Protein AF-0000000084848992 (afdb_homodimer)

Radius of gyration: 16.05 Å; Cα contacts (8 Å, |Δi|>4): 399; chains: 2; bounding box: 35×57×32 Å

Foldseek 3Di:
DPPDDDPVNVVVVQAQHWKKWDFQQQKIKIARWNDADPLRWTKGAQMWMWHQDPVGIDIDTDGMDIDGSVGTDDMDGRDRYDVD/DPPDQDPVNVVVVQAQHWKKWDWQQQKIKIARWNDADPLRWTKGAQMWMWHQDPVGIDIDTDGMDIDGSVGTDDMGGRDGDDVD

Structure (mmCIF, N/CA/C/O backbone):
data_AF-0000000084848992-model_v1
#
loop_
_entity.id
_entity.type
_entity.pdbx_description
1 polymer 'LSM complex subunit LSM5'
#
loop_
_atom_site.group_PDB
_atom_site.id
_atom_site.type_symbol
_atom_site.label_atom_id
_atom_site.label_alt_id
_atom_site.label_comp_id
_atom_site.label_asym_id
_atom_site.label_entity_id
_atom_site.label_seq_id
_atom_site.pdbx_PDB_ins_code
_atom_site.Cartn_x
_atom_site.Cartn_y
_atom_site.Cartn_z
_atom_site.occupancy
_atom_site.B_iso_or_equiv
_atom_site.auth_seq_id
_atom_site.auth_comp_id
_atom_site.auth_asym_id
_atom_site.auth_atom_id
_atom_site.pdbx_PDB_model_num
ATOM 1 N N . MET A 1 1 ? 13.883 16.5 13.109 1 46.97 1 MET A N 1
ATOM 2 C CA . MET A 1 1 ? 12.641 16.078 12.469 1 46.97 1 MET A CA 1
ATOM 3 C C . MET A 1 1 ? 12.727 14.633 11.992 1 46.97 1 MET A C 1
ATOM 5 O O . MET A 1 1 ? 13.82 14.141 11.695 1 46.97 1 MET A O 1
ATOM 9 N N . ALA A 1 2 ? 11.906 13.859 12.43 1 58.72 2 ALA A N 1
ATOM 10 C CA . ALA A 1 2 ? 12.062 12.453 12.055 1 58.72 2 ALA A CA 1
ATOM 11 C C . ALA A 1 2 ? 12.336 12.312 10.562 1 58.72 2 ALA A C 1
ATOM 13 O O . ALA A 1 2 ? 11.734 13.016 9.742 1 58.72 2 ALA A O 1
ATOM 14 N N . SER A 1 3 ? 13.523 11.773 10.164 1 75.56 3 SER A N 1
ATOM 15 C CA . SER A 1 3 ? 13.914 11.594 8.773 1 75.56 3 SER A CA 1
ATOM 16 C C . SER A 1 3 ? 12.766 11.023 7.949 1 75.56 3 SER A C 1
ATOM 18 O O . SER A 1 3 ? 12.117 10.055 8.359 1 75.56 3 SER A O 1
ATOM 20 N N . GLN A 1 4 ? 12.242 11.82 7.086 1 88.38 4 GLN A N 1
ATOM 21 C CA . GLN A 1 4 ? 11.156 11.43 6.188 1 88.38 4 GLN A CA 1
ATOM 22 C C . GLN A 1 4 ? 11.602 10.312 5.242 1 88.38 4 GLN A C 1
ATOM 24 O O . GLN A 1 4 ? 12.719 10.336 4.734 1 88.38 4 GLN A O 1
ATOM 29 N N . ILE A 1 5 ? 10.867 9.234 5.23 1 90.94 5 ILE A N 1
ATOM 30 C CA . ILE A 1 5 ? 11.117 8.164 4.266 1 90.94 5 ILE A CA 1
ATOM 31 C C . ILE A 1 5 ? 10.234 8.367 3.035 1 90.94 5 ILE A C 1
ATOM 33 O O . ILE A 1 5 ? 9.008 8.445 3.145 1 90.94 5 ILE A O 1
ATOM 37 N N . LEU A 1 6 ? 10.914 8.523 1.861 1 93.88 6 LEU A N 1
ATOM 38 C CA . LEU A 1 6 ? 10.133 8.625 0.632 1 93.88 6 LEU A CA 1
ATOM 39 C C . LEU A 1 6 ? 9.594 7.262 0.211 1 93.88 6 LEU A C 1
ATOM 41 O O . LEU A 1 6 ? 10.289 6.246 0.353 1 93.88 6 LEU A O 1
ATOM 45 N N . PRO A 1 7 ? 8.406 7.215 -0.227 1 94.38 7 PRO A N 1
ATOM 46 C CA . PRO A 1 7 ? 7.805 5.941 -0.624 1 94.38 7 PRO A CA 1
ATOM 47 C C . PRO A 1 7 ? 8.711 5.125 -1.546 1 94.38 7 PRO A C 1
ATOM 49 O O . PRO A 1 7 ? 8.891 3.924 -1.332 1 94.38 7 PRO A O 1
ATOM 52 N N . LEU A 1 8 ? 9.289 5.766 -2.502 1 95.06 8 LEU A N 1
ATOM 53 C CA . LEU A 1 8 ? 10.141 5.059 -3.459 1 95.06 8 LEU A CA 1
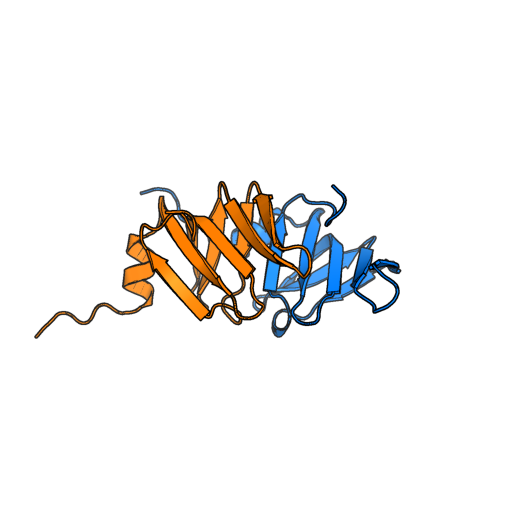ATOM 54 C C . LEU A 1 8 ? 11.391 4.52 -2.781 1 95.06 8 LEU A C 1
ATOM 56 O O . LEU A 1 8 ? 11.922 3.482 -3.189 1 95.06 8 LEU A O 1
ATOM 60 N N . GLU A 1 9 ? 11.852 5.176 -1.779 1 95.56 9 GLU A N 1
ATOM 61 C CA . GLU A 1 9 ? 12.992 4.691 -1.013 1 95.56 9 GLU A CA 1
ATOM 62 C C . GLU A 1 9 ? 12.664 3.379 -0.305 1 95.56 9 GLU A C 1
ATOM 64 O O . GLU A 1 9 ? 13.5 2.473 -0.247 1 95.56 9 GLU A O 1
ATOM 69 N N . LEU A 1 10 ? 11.477 3.35 0.286 1 95.44 10 LEU A N 1
ATOM 70 C CA . LEU A 1 10 ? 11.047 2.113 0.931 1 95.44 10 LEU A CA 1
ATOM 71 C C . LEU A 1 10 ? 11.039 0.957 -0.063 1 95.44 10 LEU A C 1
ATOM 73 O O . LEU A 1 10 ? 11.484 -0.147 0.257 1 95.44 10 LEU A O 1
ATOM 77 N N . ILE A 1 11 ? 10.531 1.155 -1.272 1 96.94 11 ILE A N 1
ATOM 78 C CA . ILE A 1 11 ? 10.477 0.116 -2.295 1 96.94 11 ILE A CA 1
ATOM 79 C C . ILE A 1 11 ? 11.891 -0.306 -2.686 1 96.94 11 ILE A C 1
ATOM 81 O O . ILE A 1 11 ? 12.172 -1.498 -2.832 1 96.94 11 ILE A O 1
ATOM 85 N N . ASP A 1 12 ? 12.742 0.691 -2.816 1 97.62 12 ASP A N 1
ATOM 86 C CA . ASP A 1 12 ? 14.133 0.419 -3.164 1 97.62 12 ASP A CA 1
ATOM 87 C C . ASP A 1 12 ? 14.773 -0.533 -2.16 1 97.62 12 ASP A C 1
ATOM 89 O O . ASP A 1 12 ? 15.5 -1.453 -2.543 1 97.62 12 ASP A O 1
ATOM 93 N N . ARG A 1 13 ? 14.492 -0.398 -0.956 1 96.56 13 ARG A N 1
ATOM 94 C CA . ARG A 1 13 ? 15.055 -1.228 0.103 1 96.56 13 ARG A CA 1
ATOM 95 C C . ARG A 1 13 ? 14.508 -2.65 0.035 1 96.56 13 ARG A C 1
ATOM 97 O O . ARG A 1 13 ? 15.07 -3.566 0.637 1 96.56 13 ARG A O 1
ATOM 104 N N . CYS A 1 14 ? 13.43 -2.791 -0.61 1 97.44 14 CYS A N 1
ATOM 105 C CA . CYS A 1 14 ? 12.797 -4.105 -0.688 1 97.44 14 CYS A CA 1
ATOM 106 C C . CYS A 1 14 ? 13.375 -4.922 -1.836 1 97.44 14 CYS A C 1
ATOM 108 O O . CYS A 1 14 ? 13.055 -6.102 -1.987 1 97.44 14 CYS A O 1
ATOM 110 N N . ILE A 1 15 ? 14.172 -4.32 -2.668 1 98.38 15 ILE A N 1
ATOM 111 C CA . ILE A 1 15 ? 14.719 -5.055 -3.801 1 98.38 15 ILE A CA 1
ATOM 112 C C . ILE A 1 15 ? 15.469 -6.293 -3.301 1 98.38 15 ILE A C 1
ATOM 114 O O . ILE A 1 15 ? 16.297 -6.199 -2.396 1 98.38 15 ILE A O 1
ATOM 118 N N . GLY A 1 16 ? 15.148 -7.371 -3.846 1 98.38 16 GLY A N 1
ATOM 119 C CA . GLY A 1 16 ? 15.766 -8.633 -3.465 1 98.38 16 GLY A CA 1
ATOM 120 C C . GLY A 1 16 ? 15.062 -9.32 -2.309 1 98.38 16 GLY A C 1
ATOM 121 O O . GLY A 1 16 ? 15.43 -10.43 -1.919 1 98.38 16 GLY A O 1
ATOM 122 N N . SER A 1 17 ? 14.039 -8.688 -1.756 1 98.44 17 SER A N 1
ATOM 123 C CA . SER A 1 17 ? 13.32 -9.227 -0.608 1 98.44 17 SER A CA 1
ATOM 124 C C . SER A 1 17 ? 11.859 -9.508 -0.953 1 98.44 17 SER A C 1
ATOM 126 O O . SER A 1 17 ? 11.383 -9.102 -2.014 1 98.44 17 SER A O 1
ATOM 128 N N . LYS A 1 18 ? 11.211 -10.203 -0.037 1 98.19 18 LYS A N 1
ATOM 129 C CA . LYS A 1 18 ? 9.797 -10.523 -0.192 1 98.19 18 LYS A CA 1
ATOM 130 C C . LYS A 1 18 ? 8.93 -9.289 0.009 1 98.19 18 LYS A C 1
ATOM 132 O O . LYS A 1 18 ? 9.203 -8.461 0.882 1 98.19 18 LYS A O 1
ATOM 137 N N . ILE A 1 19 ? 7.852 -9.273 -0.811 1 98.38 19 ILE A N 1
ATOM 138 C CA . ILE A 1 19 ? 6.875 -8.203 -0.705 1 98.38 19 ILE A CA 1
ATOM 139 C C . ILE A 1 19 ? 5.484 -8.727 -1.053 1 98.38 19 ILE A C 1
ATOM 141 O O . ILE A 1 19 ? 5.348 -9.617 -1.895 1 98.38 19 ILE A O 1
ATOM 145 N N . TRP A 1 20 ? 4.547 -8.219 -0.397 1 98.31 20 TRP A N 1
ATOM 146 C CA . TRP A 1 20 ? 3.139 -8.508 -0.658 1 98.31 20 TRP A CA 1
ATOM 147 C C . TRP A 1 20 ? 2.436 -7.289 -1.249 1 98.31 20 TRP A C 1
ATOM 149 O O . TRP A 1 20 ? 2.512 -6.188 -0.695 1 98.31 20 TRP A O 1
ATOM 159 N N . VAL A 1 21 ? 1.817 -7.496 -2.459 1 98.25 21 VAL A N 1
ATOM 160 C CA . VAL A 1 21 ? 1.172 -6.426 -3.211 1 98.25 21 VAL A CA 1
ATOM 161 C C . VAL A 1 21 ? -0.329 -6.688 -3.303 1 98.25 21 VAL A C 1
ATOM 163 O O . VAL A 1 21 ? -0.751 -7.766 -3.73 1 98.25 21 VAL A O 1
ATOM 166 N N . VAL A 1 22 ? -1.098 -5.672 -2.939 1 96.25 22 VAL A N 1
ATOM 167 C CA . VAL A 1 22 ? -2.553 -5.742 -3.043 1 96.25 22 VAL A CA 1
ATOM 168 C C . VAL A 1 22 ? -3.031 -4.852 -4.188 1 96.25 22 VAL A C 1
ATOM 170 O O . VAL A 1 22 ? -2.773 -3.646 -4.195 1 96.25 22 VAL A O 1
ATOM 173 N N . MET A 1 23 ? -3.812 -5.477 -5.102 1 96.12 23 MET A N 1
ATOM 174 C CA . MET A 1 23 ? -4.285 -4.77 -6.289 1 96.12 23 MET A CA 1
ATOM 175 C C . MET A 1 23 ? -5.711 -4.266 -6.09 1 96.12 23 MET A C 1
ATOM 177 O O . MET A 1 23 ? -6.367 -4.621 -5.113 1 96.12 23 MET A O 1
ATOM 181 N N . LYS A 1 24 ? -6.176 -3.527 -7.059 1 91.31 24 LYS A N 1
ATOM 182 C CA . LYS A 1 24 ? -7.52 -2.957 -7.023 1 91.31 24 LYS A CA 1
ATOM 183 C C . LYS A 1 24 ? -8.578 -4.02 -7.328 1 91.31 24 LYS A C 1
ATOM 185 O O . LYS A 1 24 ? -9.711 -3.92 -6.863 1 91.31 24 LYS A O 1
ATOM 190 N N . ASN A 1 25 ? -8.289 -4.961 -8.047 1 87.19 25 ASN A N 1
ATOM 191 C CA . ASN A 1 25 ? -9.281 -5.879 -8.602 1 87.19 25 ASN A CA 1
ATOM 192 C C . ASN A 1 25 ? -9.336 -7.184 -7.82 1 87.19 25 ASN A C 1
ATOM 194 O O . ASN A 1 25 ? -9.492 -8.258 -8.406 1 87.19 25 ASN A O 1
ATOM 198 N N . ASP A 1 26 ? -9.102 -7.164 -6.547 1 85.12 26 ASP A N 1
ATOM 199 C CA . ASP A 1 26 ? -9.234 -8.305 -5.641 1 85.12 26 ASP A CA 1
ATOM 200 C C . ASP A 1 26 ? -8.18 -9.367 -5.93 1 85.12 26 ASP A C 1
ATOM 202 O O . ASP A 1 26 ? -8.461 -10.562 -5.852 1 85.12 26 ASP A O 1
ATOM 206 N N . ARG A 1 27 ? -7.137 -8.961 -6.402 1 93.56 27 ARG A N 1
ATOM 207 C CA . ARG A 1 27 ? -5.965 -9.812 -6.582 1 93.56 27 ARG A CA 1
ATOM 208 C C . ARG A 1 27 ? -4.809 -9.336 -5.711 1 93.56 27 ARG A C 1
ATOM 210 O O . ARG A 1 27 ? -4.652 -8.133 -5.473 1 93.56 27 ARG A O 1
ATOM 217 N N . GLU A 1 28 ? -4.062 -10.297 -5.285 1 96.81 28 GLU A N 1
ATOM 218 C CA . GLU A 1 28 ? -2.861 -10.023 -4.5 1 96.81 28 GLU A CA 1
ATOM 219 C C . GLU A 1 28 ? -1.692 -10.891 -4.973 1 96.81 28 GLU A C 1
ATOM 221 O O . GLU A 1 28 ? -1.895 -11.984 -5.5 1 96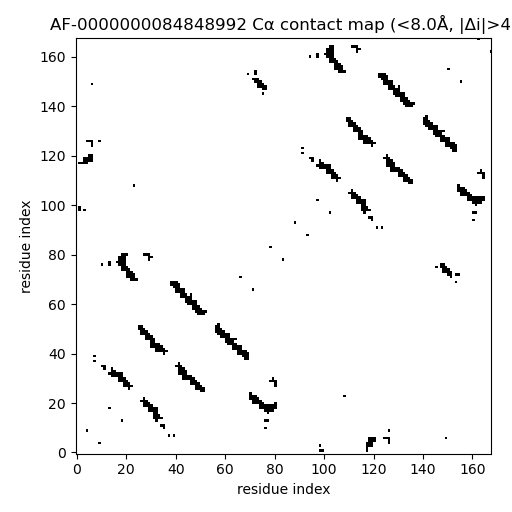.81 28 GLU A O 1
ATOM 226 N N . PHE A 1 29 ? -0.562 -10.359 -4.711 1 97.88 29 PHE A N 1
ATOM 227 C CA . PHE A 1 29 ? 0.646 -11.047 -5.152 1 97.88 29 PHE A CA 1
ATOM 228 C C . PHE A 1 29 ? 1.719 -11.008 -4.074 1 97.88 29 PHE A C 1
ATOM 230 O O . PHE A 1 29 ? 1.947 -9.961 -3.457 1 97.88 29 PHE A O 1
ATOM 237 N N . SER A 1 30 ? 2.328 -12.094 -3.828 1 98.38 30 SER A N 1
ATOM 238 C CA . SER A 1 30 ? 3.541 -12.148 -3.016 1 98.38 30 SER A CA 1
ATOM 239 C C . SER A 1 30 ? 4.711 -12.727 -3.805 1 98.38 30 SER A C 1
ATOM 241 O O . SER A 1 30 ? 4.523 -13.617 -4.637 1 98.38 30 SER A O 1
ATOM 243 N N . GLY A 1 31 ? 5.836 -12.195 -3.607 1 98.31 31 GLY A N 1
ATOM 244 C CA . GLY A 1 31 ? 7.047 -12.633 -4.281 1 98.31 31 GLY A CA 1
ATOM 245 C C . GLY A 1 31 ? 8.266 -11.812 -3.916 1 98.31 31 GLY A C 1
ATOM 246 O O . GLY A 1 31 ? 8.219 -10.992 -2.994 1 98.31 31 GLY A O 1
ATOM 247 N N . THR A 1 32 ? 9.344 -12.109 -4.586 1 98.81 32 THR A N 1
ATOM 248 C CA . THR A 1 32 ? 10.57 -11.344 -4.402 1 98.81 32 THR A CA 1
ATOM 249 C C . THR A 1 32 ? 10.633 -10.18 -5.383 1 98.81 32 THR A C 1
ATOM 251 O O . THR A 1 32 ? 10.477 -10.367 -6.59 1 98.81 32 THR A O 1
ATOM 254 N N . LEU A 1 33 ? 10.906 -9.023 -4.844 1 98.81 33 LEU A N 1
ATOM 255 C CA . LEU A 1 33 ? 11 -7.852 -5.703 1 98.81 33 LEU A CA 1
ATOM 256 C C . LEU A 1 33 ? 12.32 -7.832 -6.465 1 98.81 33 LEU A C 1
ATOM 258 O O . LEU A 1 33 ? 13.391 -7.863 -5.855 1 98.81 33 LEU A O 1
ATOM 262 N N . LEU A 1 34 ? 12.242 -7.68 -7.738 1 98.75 34 LEU A N 1
ATOM 263 C CA . LEU A 1 34 ? 13.438 -7.605 -8.562 1 98.75 34 LEU A CA 1
ATOM 264 C C . LEU A 1 34 ? 13.75 -6.16 -8.945 1 98.75 34 LEU A C 1
ATOM 266 O O . LEU A 1 34 ? 14.922 -5.797 -9.117 1 98.75 34 LEU A O 1
ATOM 270 N N . GLY A 1 35 ? 12.688 -5.434 -9.172 1 98.31 35 GLY A N 1
ATOM 271 C CA . GLY A 1 35 ? 12.852 -4.039 -9.57 1 98.31 35 GLY A CA 1
ATOM 272 C C . GLY A 1 35 ? 11.531 -3.311 -9.719 1 98.31 35 GLY A C 1
ATOM 273 O O . GLY A 1 35 ? 10.461 -3.908 -9.57 1 98.31 35 GLY A O 1
ATOM 274 N N . PHE A 1 36 ? 11.672 -2.037 -9.906 1 98.19 36 PHE A N 1
ATOM 275 C CA . PHE A 1 36 ? 10.516 -1.174 -10.094 1 98.19 36 PHE A CA 1
ATOM 276 C C . PHE A 1 36 ? 10.914 0.129 -10.773 1 98.19 36 PHE A C 1
ATOM 278 O O . PHE A 1 36 ? 12.102 0.403 -10.953 1 98.19 36 PHE A O 1
ATOM 285 N N . ASP A 1 37 ? 9.922 0.923 -11.195 1 96.62 37 ASP A N 1
ATOM 286 C CA . ASP A 1 37 ? 10.203 2.211 -11.82 1 96.62 37 ASP A CA 1
ATOM 287 C C . ASP A 1 37 ? 9.477 3.344 -11.102 1 96.62 37 ASP A C 1
ATOM 289 O O . ASP A 1 37 ? 8.898 3.139 -10.031 1 96.62 37 ASP A O 1
ATOM 293 N N . ASP A 1 38 ? 9.531 4.465 -11.586 1 93.38 38 ASP A N 1
ATOM 294 C CA . ASP A 1 38 ? 9.047 5.672 -10.93 1 93.38 38 ASP A CA 1
ATOM 295 C C . ASP A 1 38 ? 7.523 5.66 -10.812 1 93.38 38 ASP A C 1
ATOM 297 O O . ASP A 1 38 ? 6.945 6.422 -10.039 1 93.38 38 ASP A O 1
ATOM 301 N N . PHE A 1 39 ? 6.824 4.789 -11.5 1 92.69 39 PHE A N 1
ATOM 302 C CA . PHE A 1 39 ? 5.371 4.703 -11.5 1 92.69 39 PHE A CA 1
ATOM 303 C C . PHE A 1 39 ? 4.891 3.562 -10.609 1 92.69 39 PHE A C 1
ATOM 305 O O . PHE A 1 39 ? 3.705 3.225 -10.609 1 92.69 39 PHE A O 1
ATOM 312 N N . VAL A 1 40 ? 5.871 2.891 -9.93 1 95.69 40 VAL A N 1
ATOM 313 C CA . VAL A 1 40 ? 5.637 1.805 -8.984 1 95.69 40 VAL A CA 1
ATOM 314 C C . VAL A 1 40 ? 5.238 0.539 -9.742 1 95.69 40 VAL A C 1
ATOM 316 O O . VAL A 1 40 ? 4.535 -0.319 -9.203 1 95.69 40 VAL A O 1
ATOM 319 N N . ASN A 1 41 ? 5.508 0.522 -11.078 1 97.5 41 ASN A N 1
ATOM 320 C CA . ASN A 1 41 ? 5.496 -0.774 -11.742 1 97.5 41 ASN A CA 1
ATOM 321 C C . ASN A 1 41 ? 6.559 -1.708 -11.172 1 97.5 41 ASN A C 1
ATOM 323 O O . ASN A 1 41 ? 7.707 -1.305 -10.977 1 97.5 41 ASN A O 1
ATOM 327 N N . MET A 1 42 ? 6.145 -2.934 -11.016 1 98.56 42 MET A N 1
ATOM 328 C CA . MET A 1 42 ? 7.043 -3.822 -10.281 1 98.56 42 MET A CA 1
ATOM 329 C C . MET A 1 42 ? 7.234 -5.137 -11.031 1 98.56 42 MET A C 1
ATOM 331 O O . MET A 1 42 ? 6.285 -5.676 -11.602 1 98.56 42 MET A O 1
ATOM 335 N N . VAL A 1 43 ? 8.438 -5.598 -10.953 1 98.81 43 VAL A N 1
ATOM 336 C CA . VAL A 1 43 ? 8.75 -6.945 -11.406 1 98.81 43 VAL A CA 1
ATOM 337 C C . VAL A 1 43 ? 9.023 -7.852 -10.211 1 98.81 43 VAL A C 1
ATOM 339 O O . VAL A 1 43 ? 9.898 -7.562 -9.391 1 98.81 43 VAL A O 1
ATOM 342 N N . LEU A 1 44 ? 8.242 -8.922 -10.109 1 98.75 44 LEU A N 1
ATOM 343 C CA . LEU A 1 44 ? 8.398 -9.891 -9.039 1 98.75 44 LEU A CA 1
ATOM 344 C C . LEU A 1 44 ? 8.805 -11.25 -9.586 1 98.75 44 LEU A C 1
ATOM 346 O O . LEU A 1 44 ? 8.477 -11.586 -10.727 1 98.75 44 LEU A O 1
ATOM 350 N N . GLU A 1 45 ? 9.508 -12 -8.734 1 98.75 45 GLU A N 1
ATOM 351 C CA . GLU A 1 45 ? 9.797 -13.398 -9.047 1 98.75 45 GLU A CA 1
ATOM 352 C C . GLU A 1 45 ? 9.312 -14.328 -7.941 1 98.75 45 GLU A C 1
ATOM 354 O O . GLU A 1 45 ? 9.031 -13.875 -6.824 1 98.75 45 GLU A O 1
ATOM 359 N N . ASP A 1 46 ? 9.164 -15.711 -8.375 1 98.44 46 ASP A N 1
ATOM 360 C CA . ASP A 1 46 ? 8.641 -16.703 -7.449 1 98.44 46 ASP A CA 1
ATOM 361 C C . ASP A 1 46 ? 7.34 -16.219 -6.797 1 98.44 46 ASP A C 1
ATOM 363 O O . ASP A 1 46 ? 7.242 -16.156 -5.57 1 98.44 46 ASP A O 1
ATOM 367 N N . VAL A 1 47 ? 6.367 -16.047 -7.688 1 98.56 47 VAL A N 1
ATOM 368 C CA . VAL A 1 47 ? 5.176 -15.289 -7.309 1 98.56 47 VAL A CA 1
ATOM 369 C C . VAL A 1 47 ? 4.051 -16.25 -6.945 1 98.56 47 VAL A C 1
ATOM 371 O O . VAL A 1 47 ? 3.848 -17.266 -7.625 1 98.56 47 VAL A O 1
ATOM 374 N N . ILE A 1 48 ? 3.395 -15.945 -5.887 1 98.12 48 ILE A N 1
ATOM 375 C CA . ILE A 1 48 ? 2.092 -16.547 -5.613 1 98.12 48 ILE A CA 1
ATOM 376 C C . ILE A 1 48 ? 0.994 -15.508 -5.824 1 98.12 48 ILE A C 1
ATOM 378 O O . ILE A 1 48 ? 1.034 -14.422 -5.23 1 98.12 48 ILE A O 1
ATOM 382 N N . GLU A 1 49 ? 0.093 -15.812 -6.652 1 98 49 GLU A N 1
ATOM 383 C CA . GLU A 1 49 ? -1.091 -14.984 -6.867 1 98 49 GLU A CA 1
ATOM 384 C C . GLU A 1 49 ? -2.27 -15.477 -6.031 1 98 49 GLU A C 1
ATOM 386 O O . GLU A 1 49 ? -2.533 -16.672 -5.969 1 98 49 GLU A O 1
ATOM 391 N N . TYR A 1 50 ? -2.928 -14.516 -5.441 1 96.38 50 TYR A N 1
ATOM 392 C CA . TYR A 1 50 ? -4.156 -14.781 -4.703 1 96.38 50 TYR A CA 1
ATOM 393 C C . TYR A 1 50 ? -5.34 -14.062 -5.344 1 96.38 50 TYR A C 1
ATOM 395 O O . TYR A 1 50 ? -5.309 -12.844 -5.523 1 96.38 50 TYR A O 1
ATOM 403 N N . GLU A 1 51 ? -6.348 -14.883 -5.637 1 94.38 51 GLU A N 1
ATOM 404 C CA . GLU A 1 51 ? -7.562 -14.328 -6.223 1 94.38 51 GLU A CA 1
ATOM 405 C C . GLU A 1 51 ? -8.797 -14.727 -5.422 1 94.38 51 GLU A C 1
ATOM 407 O O . GLU A 1 51 ? -8.945 -15.891 -5.043 1 94.38 51 GLU A O 1
ATOM 412 N N . THR A 1 52 ? -9.578 -13.812 -5.121 1 87.69 52 THR A N 1
ATOM 413 C CA . THR A 1 52 ? -10.867 -14.117 -4.508 1 87.69 52 THR A CA 1
ATOM 414 C C . THR A 1 52 ? -11.914 -14.414 -5.578 1 87.69 52 THR A C 1
ATOM 416 O O . THR A 1 52 ? -12.188 -13.578 -6.438 1 87.69 52 THR A O 1
ATOM 419 N N . THR A 1 53 ? -12.469 -15.609 -5.465 1 87.44 53 THR A N 1
ATOM 420 C CA . THR A 1 53 ? -13.5 -16.047 -6.395 1 87.44 53 THR A CA 1
ATO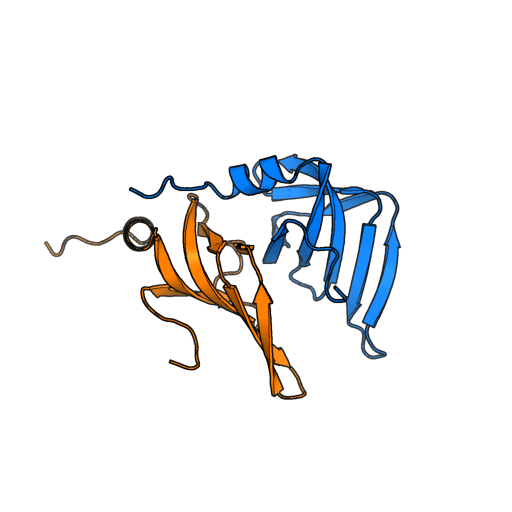M 421 C C . THR A 1 53 ? -14.781 -16.406 -5.645 1 87.44 53 THR A C 1
ATOM 423 O O . THR A 1 53 ? -14.781 -16.516 -4.418 1 87.44 53 THR A O 1
ATOM 426 N N . PRO A 1 54 ? -15.852 -16.578 -6.355 1 86.94 54 PRO A N 1
ATOM 427 C CA . PRO A 1 54 ? -17.078 -17.047 -5.703 1 86.94 54 PRO A CA 1
ATOM 428 C C . PRO A 1 54 ? -16.891 -18.359 -4.941 1 86.94 54 PRO A C 1
ATOM 430 O O . PRO A 1 54 ? -17.578 -18.594 -3.949 1 86.94 54 PRO A O 1
ATOM 433 N N . GLU A 1 55 ? -16 -19.188 -5.355 1 89.75 55 GLU A N 1
ATOM 434 C CA . GLU A 1 55 ? -15.758 -20.5 -4.75 1 89.75 55 GLU A CA 1
ATOM 435 C C . GLU A 1 55 ? -14.773 -20.391 -3.592 1 89.75 55 GLU A C 1
ATOM 437 O O . GLU A 1 55 ? -14.555 -21.359 -2.863 1 89.75 55 GLU A O 1
ATOM 442 N N . GLY A 1 56 ? -14.195 -19.234 -3.412 1 86.81 56 GLY A N 1
ATOM 443 C CA . GLY A 1 56 ? -13.203 -19.047 -2.359 1 86.81 56 GLY A CA 1
ATOM 444 C C . GLY A 1 56 ? -11.906 -18.438 -2.859 1 86.81 56 GLY A C 1
ATOM 445 O O . GLY A 1 56 ? -11.891 -17.766 -3.887 1 86.81 56 GLY A O 1
ATOM 446 N N . LYS A 1 57 ? -10.898 -18.578 -2.117 1 87.25 57 LYS A N 1
ATOM 447 C CA . LYS A 1 57 ? -9.578 -18.047 -2.463 1 87.25 57 LYS A CA 1
ATOM 448 C C . LYS A 1 57 ? -8.805 -19.031 -3.338 1 87.25 57 LYS A C 1
ATOM 450 O O . LYS A 1 57 ? -8.734 -20.219 -3.025 1 87.25 57 LYS A O 1
ATOM 455 N N . LYS A 1 58 ? -8.422 -18.562 -4.426 1 94.19 58 LYS A N 1
ATOM 456 C CA . LYS A 1 58 ? -7.605 -19.328 -5.352 1 94.19 58 LYS A CA 1
ATOM 457 C C . LYS A 1 58 ? -6.152 -18.875 -5.32 1 94.19 58 LYS A C 1
ATOM 459 O O . LYS A 1 58 ? -5.879 -17.672 -5.34 1 94.19 58 LYS A O 1
ATOM 464 N N . GLU A 1 59 ? -5.25 -19.828 -5.266 1 95.88 59 GLU A N 1
ATOM 465 C CA . GLU A 1 59 ? -3.818 -19.547 -5.305 1 95.88 59 GLU A CA 1
ATOM 466 C C . GLU A 1 59 ? -3.184 -20.094 -6.578 1 95.88 59 GLU A C 1
ATOM 468 O O . GLU A 1 59 ? -3.461 -21.234 -6.977 1 95.88 59 GLU A O 1
ATOM 473 N N . THR A 1 60 ? -2.416 -19.281 -7.223 1 96.88 60 THR A N 1
ATOM 474 C CA . THR A 1 60 ? -1.696 -19.672 -8.43 1 96.88 60 THR A CA 1
ATOM 475 C C . THR A 1 60 ? -0.215 -19.328 -8.312 1 96.88 60 THR A C 1
ATOM 477 O O . THR A 1 60 ? 0.137 -18.219 -7.887 1 96.88 60 THR A O 1
ATOM 480 N N . LYS A 1 61 ? 0.602 -20.25 -8.672 1 97.81 61 LYS A N 1
ATOM 481 C CA . LYS A 1 61 ? 2.035 -19.984 -8.688 1 97.81 61 LYS A CA 1
ATOM 482 C C . LYS A 1 61 ? 2.479 -19.453 -10.055 1 97.81 61 LYS A C 1
ATOM 484 O O . LYS A 1 61 ? 2.074 -20 -11.086 1 97.81 61 LYS A O 1
ATOM 489 N N . LEU A 1 62 ? 3.223 -18.422 -10.023 1 97.94 62 LEU A N 1
ATOM 490 C CA . LEU A 1 62 ? 3.807 -17.828 -11.219 1 97.94 62 LEU A CA 1
ATOM 491 C C . LEU A 1 62 ? 5.32 -17.688 -11.078 1 97.94 62 LEU A C 1
ATOM 493 O O . LEU A 1 62 ? 5.82 -17.438 -9.984 1 97.94 62 LEU A O 1
ATOM 497 N N . ALA A 1 63 ? 6.047 -17.875 -12.172 1 97.88 63 ALA A N 1
ATOM 498 C CA . ALA A 1 63 ? 7.496 -17.703 -12.117 1 97.88 63 ALA A CA 1
ATOM 499 C C . ALA A 1 63 ? 7.871 -16.234 -11.938 1 97.88 63 ALA A C 1
ATOM 501 O O . ALA A 1 63 ? 8.602 -15.891 -11.008 1 97.88 63 ALA A O 1
ATOM 502 N N . GLN A 1 64 ? 7.457 -15.352 -12.898 1 98.5 64 GLN A N 1
ATOM 503 C CA . GLN A 1 64 ? 7.727 -13.922 -12.875 1 98.5 64 GLN A CA 1
ATOM 504 C C . GLN A 1 64 ? 6.512 -13.125 -13.336 1 98.5 64 GLN A C 1
ATOM 506 O O . GLN A 1 64 ? 5.773 -13.562 -14.219 1 98.5 64 GLN A O 1
ATOM 511 N N . THR A 1 65 ? 6.297 -11.906 -12.773 1 98.31 65 THR A N 1
ATOM 512 C CA . THR A 1 65 ? 5.172 -11.062 -13.172 1 98.31 65 THR A CA 1
ATOM 513 C C . THR A 1 65 ? 5.551 -9.586 -13.109 1 98.31 65 THR A C 1
ATOM 515 O O . THR A 1 65 ? 6.426 -9.195 -12.328 1 98.31 65 THR A O 1
ATOM 518 N N . LEU A 1 66 ? 4.98 -8.852 -13.992 1 98.62 66 LEU A N 1
ATOM 519 C CA . LEU A 1 66 ? 5.027 -7.398 -13.961 1 98.62 66 LEU A CA 1
ATOM 520 C C . LEU A 1 66 ? 3.697 -6.824 -13.484 1 98.62 66 LEU A C 1
ATOM 522 O O . LEU A 1 66 ? 2.645 -7.145 -14.039 1 98.62 66 LEU A O 1
ATOM 526 N N . LEU A 1 67 ? 3.695 -6.086 -12.477 1 98.19 67 LEU A N 1
ATOM 527 C CA . LEU A 1 67 ? 2.502 -5.445 -11.938 1 98.19 67 LEU A CA 1
ATOM 528 C C . LEU A 1 67 ? 2.477 -3.961 -12.289 1 98.19 67 LEU A C 1
ATOM 530 O O . LEU A 1 67 ? 3.471 -3.256 -12.102 1 98.19 67 LEU A O 1
ATOM 534 N N . ASN A 1 68 ? 1.353 -3.525 -12.703 1 97 68 ASN A N 1
ATOM 535 C CA . ASN A 1 68 ? 1.16 -2.131 -13.086 1 97 68 ASN A CA 1
ATOM 536 C C . ASN A 1 68 ? 0.861 -1.255 -11.875 1 97 68 ASN A C 1
ATOM 538 O O . ASN A 1 68 ? -0.088 -1.517 -11.133 1 97 68 ASN A O 1
ATOM 542 N N . GLY A 1 69 ? 1.629 -0.248 -11.734 1 96.75 69 GLY A N 1
ATOM 543 C CA . GLY A 1 69 ? 1.542 0.638 -10.586 1 96.75 69 GLY A CA 1
ATOM 544 C C . GLY A 1 69 ? 0.189 1.312 -10.453 1 96.75 69 GLY A C 1
ATOM 545 O O . GLY A 1 69 ? -0.271 1.576 -9.336 1 96.75 69 GLY A O 1
ATOM 546 N N . ASN A 1 70 ? -0.449 1.515 -11.508 1 94.69 70 ASN A N 1
ATOM 547 C CA . ASN A 1 70 ? -1.746 2.182 -11.508 1 94.69 70 ASN A CA 1
ATOM 548 C C . ASN A 1 70 ? -2.814 1.33 -10.828 1 94.69 70 ASN A C 1
ATOM 550 O O . ASN A 1 70 ? -3.824 1.854 -10.359 1 94.69 70 ASN A O 1
ATOM 554 N N . ASN A 1 71 ? -2.576 0.109 -10.797 1 96.25 71 ASN A N 1
ATOM 555 C CA . ASN A 1 71 ? -3.586 -0.797 -10.258 1 96.25 71 ASN A CA 1
ATOM 556 C C . ASN A 1 71 ? -3.217 -1.281 -8.859 1 96.25 71 ASN A C 1
ATOM 558 O O . ASN A 1 71 ? -3.916 -2.117 -8.281 1 96.25 71 ASN A O 1
ATOM 562 N N . ILE A 1 72 ? -2.102 -0.801 -8.375 1 97 72 ILE A N 1
ATOM 563 C CA . ILE A 1 72 ? -1.669 -1.21 -7.043 1 97 72 ILE A CA 1
ATOM 564 C C . ILE A 1 72 ? -2.361 -0.35 -5.988 1 97 72 ILE A C 1
ATOM 566 O O . ILE A 1 72 ? -2.367 0.879 -6.086 1 97 72 ILE A O 1
ATOM 570 N N . CYS A 1 73 ? -2.885 -0.961 -4.969 1 96.25 73 CYS A N 1
ATOM 571 C CA . CYS A 1 73 ? -3.531 -0.279 -3.852 1 96.25 73 CYS A CA 1
ATOM 572 C C . CYS A 1 73 ? -2.562 -0.094 -2.691 1 96.25 73 CYS A C 1
ATOM 574 O O . CYS A 1 73 ? -2.541 0.961 -2.057 1 96.25 73 CYS A O 1
ATOM 576 N N . MET A 1 74 ? -1.812 -1.099 -2.371 1 96.69 74 MET A N 1
ATOM 577 C CA . MET A 1 74 ? -0.871 -1.002 -1.259 1 96.69 74 MET A CA 1
ATOM 578 C C . MET A 1 74 ? 0.229 -2.051 -1.383 1 96.69 74 MET A C 1
ATOM 580 O O . MET A 1 74 ? 0.034 -3.088 -2.02 1 96.69 74 MET A O 1
ATOM 584 N N . LEU A 1 75 ? 1.343 -1.811 -0.732 1 98 75 LEU A N 1
ATOM 585 C CA . LEU A 1 75 ? 2.5 -2.695 -0.638 1 98 75 LEU A CA 1
ATOM 586 C C . LEU A 1 75 ? 2.857 -2.969 0.818 1 98 75 LEU A C 1
ATOM 588 O O . LEU A 1 75 ? 2.85 -2.055 1.646 1 98 75 LEU A O 1
ATOM 592 N N . ILE A 1 76 ? 3.195 -4.191 1.085 1 97.81 76 ILE A N 1
ATOM 593 C CA . ILE A 1 76 ? 3.592 -4.598 2.43 1 97.81 76 ILE A CA 1
ATOM 594 C C . ILE A 1 76 ? 4.977 -5.238 2.387 1 97.81 76 ILE A C 1
ATOM 596 O O . ILE A 1 76 ? 5.117 -6.41 2.025 1 97.81 76 ILE A O 1
ATOM 600 N N . PRO A 1 77 ? 5.961 -4.457 2.82 1 97.06 77 PRO A N 1
ATOM 601 C CA . PRO A 1 77 ? 7.332 -4.969 2.805 1 97.06 77 PRO A CA 1
ATOM 602 C C . PRO A 1 77 ? 7.523 -6.176 3.723 1 97.06 77 PRO A C 1
ATOM 604 O O . PRO A 1 77 ? 6.977 -6.207 4.828 1 97.06 77 PRO A O 1
ATOM 607 N N . GLY A 1 78 ? 8.25 -7.102 3.266 1 94.81 78 GLY A N 1
ATOM 608 C CA . GLY A 1 78 ? 8.68 -8.219 4.09 1 94.81 78 GLY A CA 1
ATOM 609 C C . GLY A 1 78 ? 7.594 -9.266 4.289 1 94.81 78 GLY A C 1
ATOM 610 O O . GLY A 1 78 ? 7.812 -10.266 4.977 1 94.81 78 GLY A O 1
ATOM 611 N N . SER A 1 79 ? 6.449 -9.062 3.74 1 93.69 79 SER A N 1
ATOM 612 C CA . SER A 1 79 ? 5.348 -10 3.938 1 93.69 79 SER A CA 1
ATOM 613 C C . SER A 1 79 ? 5.309 -11.047 2.828 1 93.69 79 SER A C 1
ATOM 615 O O . SER A 1 79 ? 5.723 -10.781 1.7 1 93.69 79 SER A O 1
ATOM 617 N N . THR A 1 80 ? 4.715 -12.195 3.238 1 92.94 80 THR A N 1
ATOM 618 C CA . THR A 1 80 ? 4.645 -13.289 2.277 1 92.94 80 THR A CA 1
ATOM 619 C C . THR A 1 80 ? 3.209 -13.516 1.815 1 92.94 80 THR A C 1
ATOM 621 O O . THR A 1 80 ? 2.906 -14.523 1.178 1 92.94 80 THR A O 1
ATOM 624 N N . GLY A 1 81 ? 2.361 -12.531 2.172 1 92.62 81 GLY A N 1
ATOM 625 C CA . GLY A 1 81 ? 0.995 -12.625 1.687 1 92.62 81 GLY A CA 1
ATOM 626 C C . GLY A 1 81 ? -0.023 -12.789 2.799 1 92.62 81 GLY A C 1
ATOM 627 O O . GLY A 1 81 ? 0.308 -12.641 3.977 1 92.62 81 GLY A O 1
ATOM 628 N N . PRO A 1 82 ? -1.287 -12.945 2.434 1 85.62 82 PRO A N 1
ATOM 629 C CA . PRO A 1 82 ? -2.375 -12.969 3.414 1 85.62 82 PRO A CA 1
ATOM 630 C C . PRO A 1 82 ? -2.279 -14.141 4.383 1 85.62 82 PRO A C 1
ATOM 632 O O . PRO A 1 82 ? -2.852 -14.094 5.473 1 85.62 82 PRO A O 1
ATOM 635 N N . GLY A 1 83 ? -1.742 -15.195 4.113 1 74 83 GLY A N 1
ATOM 636 C CA . GLY A 1 83 ? -1.67 -16.359 4.98 1 74 83 GLY A CA 1
ATOM 637 C C . GLY A 1 83 ? -0.563 -16.266 6.012 1 74 83 GLY A C 1
ATOM 638 O O . GLY A 1 83 ? -0.4 -17.172 6.836 1 74 83 GLY A O 1
ATOM 639 N N . GLU A 1 84 ? 0.196 -15.305 6.094 1 67.06 84 GLU A N 1
ATOM 640 C CA . GLU A 1 84 ? 1.34 -15.25 6.996 1 67.06 84 GLU A CA 1
ATOM 641 C C . GLU A 1 84 ? 1.067 -14.312 8.172 1 67.06 84 GLU A C 1
ATOM 643 O O . GLU A 1 84 ? 0.331 -13.336 8.031 1 67.06 84 GLU A O 1
ATOM 648 N N . MET B 1 1 ? -5.176 37.5 4.312 1 51.06 1 MET B N 1
ATOM 649 C CA . MET B 1 1 ? -5.887 36.469 3.529 1 51.06 1 MET B CA 1
ATOM 650 C C . MET B 1 1 ? -5.688 35.094 4.125 1 51.06 1 MET B C 1
ATOM 652 O O . MET B 1 1 ? -4.664 34.812 4.762 1 51.06 1 MET B O 1
ATOM 656 N N . ALA B 1 2 ? -6.652 34.406 4.508 1 60.62 2 ALA B N 1
ATOM 657 C CA . ALA B 1 2 ? -6.5 33.188 5.262 1 60.62 2 ALA B CA 1
ATOM 658 C C . ALA B 1 2 ? -5.488 32.25 4.594 1 60.62 2 ALA B C 1
ATOM 660 O O . ALA B 1 2 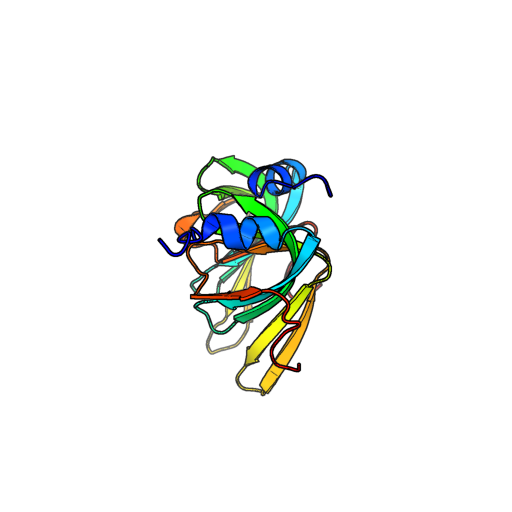? -5.551 32.031 3.381 1 60.62 2 ALA B O 1
ATOM 661 N N . SER B 1 3 ? -4.281 32.125 5.066 1 69.81 3 SER B N 1
ATOM 662 C CA . SER B 1 3 ? -3.188 31.344 4.477 1 69.81 3 SER B CA 1
ATOM 663 C C . SER B 1 3 ? -3.656 29.953 4.051 1 69.81 3 SER B C 1
ATOM 665 O O . SER B 1 3 ? -4.203 29.203 4.859 1 69.81 3 SER B O 1
ATOM 667 N N . GLN B 1 4 ? -4.145 29.922 2.811 1 81.19 4 GLN B N 1
ATOM 668 C CA . GLN B 1 4 ? -4.574 28.641 2.258 1 81.19 4 GLN B CA 1
ATOM 669 C C . GLN B 1 4 ? -3.514 27.562 2.473 1 81.19 4 GLN B C 1
ATOM 671 O O . GLN B 1 4 ? -2.328 27.797 2.229 1 81.19 4 GLN B O 1
ATOM 676 N N . ILE B 1 5 ? -3.828 26.594 3.324 1 87.06 5 ILE B N 1
ATOM 677 C CA . ILE B 1 5 ? -2.916 25.469 3.5 1 87.06 5 ILE B CA 1
ATOM 678 C C . ILE B 1 5 ? -3.055 24.5 2.326 1 87.06 5 ILE B C 1
ATOM 680 O O . ILE B 1 5 ? -4.152 24.016 2.033 1 87.06 5 ILE B O 1
ATOM 684 N N . LEU B 1 6 ? -2.062 24.328 1.53 1 90.38 6 LEU B N 1
ATOM 685 C CA . LEU B 1 6 ? -2.047 23.375 0.423 1 90.38 6 LEU B CA 1
ATOM 686 C C . LEU B 1 6 ? -2.107 21.938 0.937 1 90.38 6 LEU B C 1
ATOM 688 O O . LEU B 1 6 ? -1.548 21.641 1.991 1 90.38 6 LEU B O 1
ATOM 692 N N . PRO B 1 7 ? -2.838 21.156 0.34 1 87.81 7 PRO B N 1
ATOM 693 C CA . PRO B 1 7 ? -3.021 19.781 0.802 1 87.81 7 PRO B CA 1
ATOM 694 C C . PRO B 1 7 ? -1.708 19.109 1.195 1 87.81 7 PRO B C 1
ATOM 696 O O . PRO B 1 7 ? -1.62 18.484 2.26 1 87.81 7 PRO B O 1
ATOM 699 N N . LEU B 1 8 ? -0.743 19.281 0.412 1 92.38 8 LEU B N 1
ATOM 700 C CA . LEU B 1 8 ? 0.542 18.641 0.673 1 92.38 8 LEU B CA 1
ATOM 701 C C . LEU B 1 8 ? 1.188 19.203 1.932 1 92.38 8 LEU B C 1
ATOM 703 O O . LEU B 1 8 ? 1.894 18.5 2.65 1 92.38 8 LEU B O 1
ATOM 707 N N . GLU B 1 9 ? 0.955 20.469 2.219 1 92.81 9 GLU B N 1
ATOM 708 C CA . GLU B 1 9 ? 1.474 21.078 3.438 1 92.81 9 GLU B CA 1
ATOM 709 C C . GLU B 1 9 ? 0.852 20.453 4.68 1 92.81 9 GLU B C 1
ATOM 711 O O . GLU B 1 9 ? 1.537 20.234 5.684 1 92.81 9 GLU B O 1
ATOM 716 N N . LEU B 1 10 ? -0.417 20.266 4.594 1 91.62 10 LEU B N 1
ATOM 717 C CA . LEU B 1 10 ? -1.108 19.625 5.703 1 91.62 10 LEU B CA 1
ATOM 718 C C . LEU B 1 10 ? -0.523 18.234 5.977 1 91.62 10 LEU B C 1
ATOM 720 O O . LEU B 1 10 ? -0.315 17.859 7.133 1 91.62 10 LEU B O 1
ATOM 724 N N . ILE B 1 11 ? -0.286 17.438 4.969 1 94.25 11 ILE B N 1
ATOM 725 C CA . ILE B 1 11 ? 0.272 16.094 5.109 1 94.25 11 ILE B CA 1
ATOM 726 C C . ILE B 1 11 ? 1.678 16.188 5.703 1 94.25 11 ILE B C 1
ATOM 728 O O . ILE B 1 11 ? 2.049 15.375 6.559 1 94.25 11 ILE B O 1
ATOM 732 N N . ASP B 1 12 ? 2.422 17.203 5.211 1 94.62 12 ASP B N 1
ATOM 733 C CA . ASP B 1 12 ? 3.777 17.406 5.707 1 94.62 12 ASP B CA 1
ATOM 734 C C . ASP B 1 12 ? 3.785 17.578 7.227 1 94.62 12 ASP B C 1
ATOM 736 O O . ASP B 1 12 ? 4.648 17.031 7.914 1 94.62 12 ASP B O 1
ATOM 740 N N . ARG B 1 13 ? 2.842 18.203 7.789 1 93.5 13 ARG B N 1
ATOM 741 C CA . ARG B 1 13 ? 2.752 18.469 9.227 1 93.5 13 ARG B CA 1
ATOM 742 C C . ARG B 1 13 ? 2.4 17.203 9.992 1 93.5 13 ARG B C 1
ATOM 744 O O . ARG B 1 13 ? 2.564 17.141 11.211 1 93.5 13 ARG B O 1
ATOM 751 N N . CYS B 1 14 ? 1.91 16.234 9.297 1 95.44 14 CYS B N 1
ATOM 752 C CA . CYS B 1 14 ? 1.483 15 9.945 1 95.44 14 CYS B CA 1
ATOM 753 C C . CYS B 1 14 ? 2.643 14.016 10.07 1 95.44 14 CYS B C 1
ATOM 755 O O . CYS B 1 14 ? 2.512 12.969 10.711 1 95.44 14 CYS B O 1
ATOM 757 N N . ILE B 1 15 ? 3.738 14.328 9.461 1 96.88 15 ILE B N 1
ATOM 758 C CA . ILE B 1 15 ? 4.863 13.398 9.516 1 96.88 15 ILE B CA 1
ATOM 759 C C . ILE B 1 15 ? 5.242 13.133 10.969 1 96.88 15 ILE B C 1
ATOM 761 O O . ILE B 1 15 ? 5.41 14.07 11.758 1 96.88 15 ILE B O 1
ATOM 765 N N . GLY B 1 16 ? 5.32 11.938 11.305 1 97.06 16 GLY B N 1
ATOM 766 C CA . GLY B 1 16 ? 5.664 11.547 12.656 1 97.06 16 GLY B CA 1
ATOM 767 C C . GLY B 1 16 ? 4.457 11.406 13.57 1 97.06 16 GLY B C 1
ATOM 768 O O . GLY B 1 16 ? 4.586 10.992 14.719 1 97.06 16 GLY B O 1
ATOM 769 N N . SER B 1 17 ? 3.283 11.695 13.039 1 97.62 17 SER B N 1
ATOM 770 C CA . SER B 1 17 ? 2.068 11.641 13.844 1 97.62 17 SER B CA 1
ATOM 771 C C . SER B 1 17 ? 1.09 10.602 13.305 1 97.62 17 SER B C 1
ATOM 773 O O . SER B 1 17 ? 1.271 10.086 12.203 1 97.62 17 SER B O 1
ATOM 775 N N . LYS B 1 18 ? 0.06 10.359 14.125 1 97.69 18 LYS B N 1
ATOM 776 C CA . LYS B 1 18 ? -0.997 9.422 13.742 1 97.69 18 LYS B CA 1
ATOM 777 C C . LYS B 1 18 ? -1.887 10.023 12.656 1 97.69 18 LYS B C 1
ATOM 779 O O . LYS B 1 18 ? -2.203 11.211 12.688 1 97.69 18 LYS B O 1
ATOM 784 N N . ILE B 1 19 ? -2.299 9.117 11.75 1 98.06 19 ILE B N 1
ATOM 785 C CA . ILE B 1 19 ? -3.225 9.508 10.688 1 98.06 19 ILE B CA 1
ATOM 786 C C . I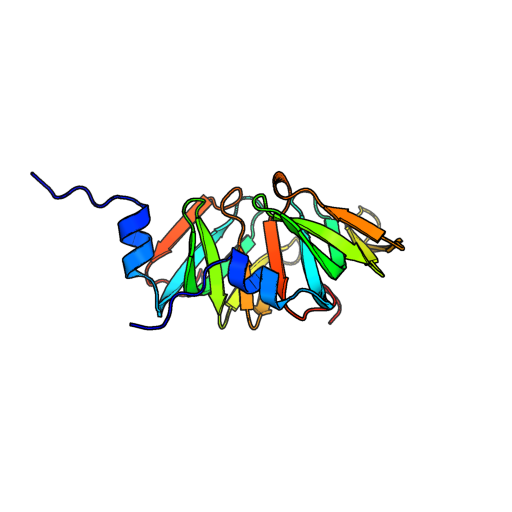LE B 1 19 ? -4.133 8.336 10.336 1 98.06 19 ILE B C 1
ATOM 788 O O . ILE B 1 19 ? -3.721 7.176 10.422 1 98.06 19 ILE B O 1
ATOM 792 N N . TRP B 1 20 ? -5.285 8.625 9.953 1 98.25 20 TRP B N 1
ATOM 793 C CA . TRP B 1 20 ? -6.277 7.672 9.469 1 98.25 20 TRP B CA 1
ATOM 794 C C . TRP B 1 20 ? -6.562 7.887 7.988 1 98.25 20 TRP B C 1
ATOM 796 O O . TRP B 1 20 ? -6.84 9.008 7.559 1 98.25 20 TRP B O 1
ATOM 806 N N . VAL B 1 21 ? -6.414 6.781 7.18 1 98.19 21 VAL B N 1
ATOM 807 C CA . VAL B 1 21 ? -6.562 6.844 5.727 1 98.19 21 VAL B CA 1
ATOM 808 C C . VAL B 1 21 ? -7.727 5.953 5.293 1 98.19 21 VAL B C 1
ATOM 810 O O . VAL B 1 21 ? -7.777 4.773 5.645 1 98.19 21 VAL B O 1
ATOM 813 N N . VAL B 1 22 ? -8.594 6.539 4.496 1 97 22 VAL B N 1
ATOM 814 C CA . VAL B 1 22 ? -9.711 5.805 3.906 1 97 22 VAL B CA 1
ATOM 815 C C . VAL B 1 22 ? -9.445 5.586 2.418 1 97 22 VAL B C 1
ATOM 817 O O . VAL B 1 22 ? -9.242 6.543 1.668 1 97 22 VAL B O 1
ATOM 820 N N . MET B 1 23 ? -9.477 4.293 2.01 1 96.38 23 MET B N 1
ATOM 821 C CA . MET B 1 23 ? -9.195 3.938 0.622 1 96.38 23 MET B CA 1
ATOM 822 C C . MET B 1 23 ? -10.492 3.787 -0.171 1 96.38 23 MET B C 1
ATOM 824 O O . MET B 1 23 ? -11.578 3.789 0.404 1 96.38 23 MET B O 1
ATOM 828 N N . LYS B 1 24 ? -10.336 3.631 -1.448 1 93.38 24 LYS B N 1
ATOM 829 C CA . LYS B 1 24 ? -11.477 3.496 -2.348 1 93.38 24 LYS B CA 1
ATOM 830 C C . LYS B 1 24 ? -12.094 2.104 -2.244 1 93.38 24 LYS B C 1
ATOM 832 O O . LYS B 1 24 ? -13.281 1.921 -2.535 1 93.38 24 LYS B O 1
ATOM 837 N N . ASN B 1 25 ? -11.391 1.044 -1.815 1 87.62 25 ASN B N 1
ATOM 838 C CA . ASN B 1 25 ? -11.836 -0.345 -1.878 1 87.62 25 ASN B CA 1
ATOM 839 C C . ASN B 1 25 ? -12.297 -0.847 -0.514 1 87.62 25 ASN B C 1
ATOM 841 O O . ASN B 1 25 ? -12.055 -2 -0.157 1 87.62 25 ASN B O 1
ATOM 845 N N . ASP B 1 26 ? -12.859 0.018 0.32 1 86.31 26 ASP B N 1
ATOM 846 C CA . ASP B 1 26 ? -13.461 -0.305 1.61 1 86.31 26 ASP B CA 1
ATOM 847 C C . ASP B 1 26 ? -12.398 -0.771 2.605 1 86.31 26 ASP B C 1
ATOM 849 O O . ASP B 1 26 ? -12.648 -1.67 3.412 1 86.31 26 ASP B O 1
ATOM 853 N N . ARG B 1 27 ? -11.297 -0.319 2.467 1 92.69 27 ARG B N 1
ATOM 854 C CA . ARG B 1 27 ? -10.211 -0.52 3.424 1 92.69 27 ARG B CA 1
ATOM 855 C C . ARG B 1 27 ? -9.805 0.799 4.07 1 92.69 27 ARG B C 1
ATOM 857 O O . ARG B 1 27 ? -9.867 1.854 3.439 1 92.69 27 ARG B O 1
ATOM 864 N N . GLU B 1 28 ? -9.438 0.653 5.305 1 96.81 28 GLU B N 1
ATOM 865 C CA . GLU B 1 28 ? -8.938 1.799 6.059 1 96.81 28 GLU B CA 1
ATOM 866 C C . GLU B 1 28 ? -7.676 1.441 6.836 1 96.81 28 GLU B C 1
ATOM 868 O O . GLU B 1 28 ? -7.484 0.287 7.223 1 96.81 28 GLU B O 1
ATOM 873 N N . PHE B 1 29 ? -6.938 2.512 7.031 1 97.88 29 PHE B N 1
ATOM 874 C CA . PHE B 1 29 ? -5.656 2.295 7.691 1 97.88 29 PHE B CA 1
ATOM 875 C C . PHE B 1 29 ? -5.379 3.395 8.711 1 97.88 29 PHE B C 1
ATOM 877 O O . PHE B 1 29 ? -5.578 4.578 8.422 1 97.88 29 PHE B O 1
ATOM 884 N N . SER B 1 30 ? -4.965 2.992 9.852 1 98.38 30 SER B N 1
ATOM 885 C CA . SER B 1 30 ? -4.434 3.938 10.828 1 98.38 30 SER B CA 1
ATOM 886 C C . SER B 1 30 ? -3 3.59 11.203 1 98.38 30 SER B C 1
ATOM 888 O O . SER B 1 30 ? -2.643 2.412 11.289 1 98.38 30 SER B O 1
ATOM 890 N N . GLY B 1 31 ? -2.207 4.582 11.453 1 98.12 31 GLY B N 1
ATOM 891 C CA . GLY B 1 31 ? -0.809 4.422 11.82 1 98.12 31 GLY B CA 1
ATOM 892 C C . GLY B 1 31 ? -0.057 5.738 11.883 1 98.12 31 GLY B C 1
ATOM 893 O O . GLY B 1 31 ? -0.664 6.809 11.82 1 98.12 31 GLY B O 1
ATOM 894 N N . THR B 1 32 ? 1.227 5.598 12.109 1 98.44 32 THR B N 1
ATOM 895 C CA . THR B 1 32 ? 2.086 6.777 12.117 1 98.44 32 THR B CA 1
ATOM 896 C C . THR B 1 32 ? 2.637 7.059 10.727 1 98.44 32 THR B C 1
ATOM 898 O O . THR B 1 32 ? 3.217 6.176 10.086 1 98.44 32 THR B O 1
ATOM 901 N N . LEU B 1 33 ? 2.535 8.305 10.312 1 98.31 33 LEU B N 1
ATOM 902 C CA . LEU B 1 33 ? 3.049 8.688 9 1 98.31 33 LEU B CA 1
ATOM 903 C C . LEU B 1 33 ? 4.562 8.867 9.039 1 98.31 33 LEU B C 1
ATOM 905 O O . LEU B 1 33 ? 5.078 9.656 9.836 1 98.31 33 LEU B O 1
ATOM 909 N N . LEU B 1 34 ? 5.234 8.188 8.133 1 98 34 LEU B N 1
ATOM 910 C CA . LEU B 1 34 ? 6.688 8.305 8.062 1 98 34 LEU B CA 1
ATOM 911 C C . LEU B 1 34 ? 7.105 9.211 6.91 1 98 34 LEU B C 1
ATOM 913 O O . LEU B 1 34 ? 8.18 9.828 6.953 1 98 34 LEU B O 1
ATOM 917 N N . GLY B 1 35 ? 6.297 9.219 5.883 1 97.19 35 GLY B N 1
ATOM 918 C CA . GLY B 1 35 ? 6.609 10.031 4.715 1 97.19 35 GLY B CA 1
ATOM 919 C C . GLY B 1 35 ? 5.594 9.875 3.598 1 97.19 35 GLY B C 1
ATOM 920 O O . GLY B 1 35 ? 4.672 9.062 3.695 1 97.19 35 GLY B O 1
ATOM 921 N N . PHE B 1 36 ? 5.762 10.742 2.609 1 96.88 36 PHE B N 1
ATOM 922 C CA . PHE B 1 36 ? 4.902 10.75 1.43 1 96.88 36 PHE B CA 1
ATOM 923 C C . PHE B 1 36 ? 5.598 11.43 0.258 1 96.88 36 PHE B C 1
ATOM 925 O O . PHE B 1 36 ? 6.676 12.008 0.42 1 96.88 36 PHE B O 1
ATOM 932 N N . ASP B 1 37 ? 5.008 11.25 -0.914 1 95.25 37 ASP B N 1
ATOM 933 C CA . ASP B 1 37 ? 5.59 11.914 -2.078 1 95.25 37 ASP B CA 1
ATOM 934 C C . ASP B 1 37 ? 4.555 12.789 -2.787 1 95.25 37 ASP B C 1
ATOM 936 O O . ASP B 1 37 ? 3.457 13 -2.27 1 95.25 37 ASP B O 1
ATOM 940 N N . ASP B 1 38 ? 4.859 13.383 -3.82 1 93.06 38 ASP B N 1
ATOM 941 C CA . ASP B 1 38 ? 4.039 14.367 -4.527 1 93.06 38 ASP B CA 1
ATOM 942 C C . ASP B 1 38 ? 2.77 13.727 -5.078 1 93.06 38 ASP B C 1
ATOM 944 O O . ASP B 1 38 ? 1.82 14.422 -5.438 1 93.06 38 ASP B O 1
ATOM 948 N N . PHE B 1 39 ? 2.709 12.406 -5.117 1 92.25 39 PHE B N 1
ATOM 949 C CA . PHE B 1 39 ? 1.552 11.68 -5.629 1 92.25 39 PHE B CA 1
ATOM 950 C C . PHE B 1 39 ? 0.667 11.203 -4.484 1 92.25 39 PHE B C 1
ATOM 952 O O . PHE B 1 39 ? -0.301 10.477 -4.703 1 92.25 39 PHE B O 1
ATOM 959 N N . VAL B 1 40 ? 1.055 11.516 -3.287 1 94.94 40 VAL B N 1
ATOM 960 C CA . VAL B 1 40 ? 0.339 11.227 -2.049 1 94.94 40 VAL B CA 1
ATOM 961 C C . VAL B 1 40 ? 0.433 9.734 -1.739 1 94.94 40 VAL B C 1
ATOM 963 O O . VAL B 1 40 ? -0.467 9.164 -1.116 1 94.94 40 VAL B O 1
ATOM 966 N N . ASN B 1 41 ? 1.472 9.031 -2.346 1 96.75 41 ASN B N 1
ATOM 967 C CA . ASN B 1 41 ? 1.865 7.754 -1.769 1 96.75 41 ASN B CA 1
ATOM 968 C C . ASN B 1 41 ? 2.406 7.918 -0.352 1 96.75 41 ASN B C 1
ATOM 970 O O . ASN B 1 41 ? 3.273 8.758 -0.108 1 96.75 41 ASN B O 1
ATOM 974 N N . MET B 1 42 ? 1.958 6.969 0.503 1 97.88 42 MET B N 1
ATOM 975 C CA . MET B 1 42 ? 2.271 7.176 1.914 1 97.88 42 MET B CA 1
ATOM 976 C C . MET B 1 42 ? 2.93 5.938 2.514 1 97.88 42 MET B C 1
ATOM 978 O O . MET B 1 42 ? 2.531 4.812 2.215 1 97.88 42 MET B O 1
ATOM 982 N N . VAL B 1 43 ? 3.854 6.211 3.391 1 98.44 43 VAL B N 1
ATOM 983 C CA . VAL B 1 43 ? 4.469 5.16 4.195 1 98.44 43 VAL B CA 1
ATOM 984 C C . VAL B 1 43 ? 4.004 5.285 5.645 1 98.44 43 VAL B C 1
ATOM 986 O O . VAL B 1 43 ? 4.215 6.316 6.285 1 98.44 43 VAL B O 1
ATOM 989 N N . LEU B 1 44 ? 3.385 4.215 6.094 1 98.38 44 LEU B N 1
ATOM 990 C CA . LEU B 1 44 ? 2.922 4.18 7.477 1 98.38 44 LEU B CA 1
ATOM 991 C C . LEU B 1 44 ? 3.637 3.086 8.266 1 98.38 44 LEU B C 1
ATOM 993 O O . LEU B 1 44 ? 4.043 2.07 7.691 1 98.38 44 LEU B O 1
ATOM 997 N N . GLU B 1 45 ? 3.766 3.365 9.57 1 97.94 45 GLU B N 1
ATOM 998 C CA . GLU B 1 45 ? 4.254 2.336 10.484 1 97.94 45 GLU B CA 1
ATOM 999 C C . GLU B 1 45 ? 3.26 2.084 11.609 1 97.94 45 GLU B C 1
ATOM 1001 O O . GLU B 1 45 ? 2.4 2.922 11.891 1 97.94 45 GLU B O 1
ATOM 1006 N N . ASP B 1 46 ? 3.43 0.841 12.25 1 97.81 46 ASP B N 1
ATOM 1007 C CA . ASP B 1 46 ? 2.51 0.426 13.305 1 97.81 46 ASP B CA 1
ATOM 1008 C C . ASP B 1 46 ? 1.058 0.589 12.859 1 97.81 46 ASP B C 1
ATOM 1010 O O . ASP B 1 46 ? 0.282 1.299 13.508 1 97.81 46 ASP B O 1
ATOM 1014 N N . VAL B 1 47 ? 0.711 -0.209 11.875 1 97.88 47 VAL B N 1
ATOM 1015 C CA . VAL B 1 47 ? -0.518 0.021 1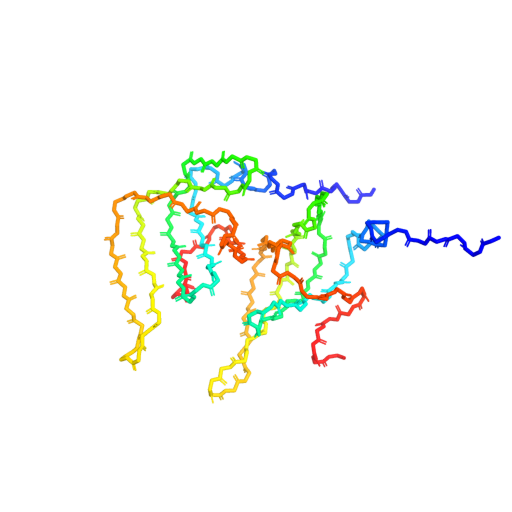1.125 1 97.88 47 VAL B CA 1
ATOM 1016 C C . VAL B 1 47 ? -1.602 -0.946 11.594 1 97.88 47 VAL B C 1
ATOM 1018 O O . VAL B 1 47 ? -1.332 -2.127 11.82 1 97.88 47 VAL B O 1
ATOM 1021 N N . ILE B 1 48 ? -2.756 -0.405 11.734 1 97.56 48 ILE B N 1
ATOM 1022 C CA . ILE B 1 48 ? -3.947 -1.24 11.828 1 97.56 48 ILE B CA 1
ATOM 1023 C C . ILE B 1 48 ? -4.785 -1.087 10.562 1 97.56 48 ILE B C 1
ATOM 1025 O O . ILE B 1 48 ? -5.156 0.028 10.188 1 97.56 48 ILE B O 1
ATOM 1029 N N . GLU B 1 49 ? -4.969 -2.15 9.922 1 96.94 49 GLU B N 1
ATOM 1030 C CA . GLU B 1 49 ? -5.871 -2.189 8.773 1 96.94 49 GLU B CA 1
ATOM 1031 C C . GLU B 1 49 ? -7.285 -2.584 9.195 1 96.94 49 GLU B C 1
ATOM 1033 O O . GLU B 1 49 ? -7.465 -3.516 9.984 1 96.94 49 GLU B O 1
ATOM 1038 N N . TYR B 1 50 ? -8.266 -1.846 8.609 1 95.81 50 TYR B N 1
ATOM 1039 C CA . TYR B 1 50 ? -9.68 -2.154 8.789 1 95.81 50 TYR B CA 1
ATOM 1040 C C . TYR B 1 50 ? -10.336 -2.504 7.457 1 95.81 50 TYR B C 1
ATOM 1042 O O . TYR B 1 50 ? -10.312 -1.704 6.52 1 95.81 50 TYR B O 1
ATOM 1050 N N . GLU B 1 51 ? -10.852 -3.721 7.477 1 92.12 51 GLU B N 1
ATOM 1051 C CA . GLU B 1 51 ? -11.539 -4.172 6.273 1 92.12 51 GLU B CA 1
ATOM 1052 C C . GLU B 1 51 ? -12.977 -4.578 6.574 1 92.12 51 GLU B C 1
ATOM 1054 O O . GLU B 1 51 ? -13.234 -5.273 7.559 1 92.12 51 GLU B O 1
ATOM 1059 N N . THR B 1 52 ? -13.844 -4.141 5.773 1 88 52 THR B N 1
ATOM 1060 C CA . THR B 1 52 ? -15.227 -4.594 5.875 1 88 52 THR B CA 1
ATOM 1061 C C . THR B 1 52 ? -15.445 -5.852 5.039 1 88 52 THR B C 1
ATOM 1063 O O . THR B 1 52 ? -15.227 -5.844 3.826 1 88 52 THR B O 1
ATOM 1066 N N . THR B 1 53 ? -15.781 -6.969 5.719 1 83.12 53 THR B N 1
ATOM 1067 C CA . THR B 1 53 ? -16.062 -8.234 5.051 1 83.12 53 THR B CA 1
ATOM 1068 C C . THR B 1 53 ? -17.531 -8.633 5.258 1 83.12 53 THR B C 1
ATOM 1070 O O . THR B 1 53 ? -18.234 -8.039 6.078 1 83.12 53 THR B O 1
ATOM 1073 N N . PRO B 1 54 ? -17.922 -9.656 4.508 1 82.62 54 PRO B N 1
ATOM 1074 C CA . PRO B 1 54 ? -19.281 -10.164 4.754 1 82.62 54 PRO B CA 1
ATOM 1075 C C . PRO B 1 54 ? -19.484 -10.625 6.195 1 82.62 54 PRO B C 1
ATOM 1077 O O . PRO B 1 54 ? -20.609 -10.578 6.711 1 82.62 54 PRO B O 1
ATOM 1080 N N . GLU B 1 55 ? -18.469 -11.062 6.836 1 85.75 55 GLU B N 1
ATOM 1081 C CA . GLU B 1 55 ? -18.547 -11.586 8.195 1 85.75 55 GLU B CA 1
ATOM 1082 C C . GLU B 1 55 ? -18.438 -10.461 9.227 1 85.75 55 GLU B C 1
ATOM 1084 O O . GLU B 1 55 ? -18.625 -10.688 10.422 1 85.75 55 GLU B O 1
ATOM 1089 N N . GLY B 1 56 ? -18.109 -9.305 8.773 1 85.62 56 GLY B N 1
ATOM 1090 C CA . GLY B 1 56 ? -17.953 -8.172 9.672 1 85.62 56 GLY B CA 1
ATOM 1091 C C . GLY B 1 56 ? -16.656 -7.41 9.453 1 85.62 56 GLY B C 1
ATOM 1092 O O . GLY B 1 56 ? -16.047 -7.516 8.383 1 85.62 56 GLY B O 1
ATOM 1093 N N . LYS B 1 57 ? -16.359 -6.629 10.477 1 87.88 57 LYS B N 1
ATOM 1094 C CA . LYS B 1 57 ? -15.141 -5.832 10.414 1 87.88 57 LYS B CA 1
ATOM 1095 C C . LYS B 1 57 ? -13.93 -6.645 10.867 1 87.88 57 LYS B C 1
ATOM 1097 O O . LYS B 1 57 ? -13.969 -7.301 11.906 1 87.88 57 LYS B O 1
ATOM 1102 N N . LYS B 1 58 ? -12.969 -6.707 10.016 1 92 58 LYS B N 1
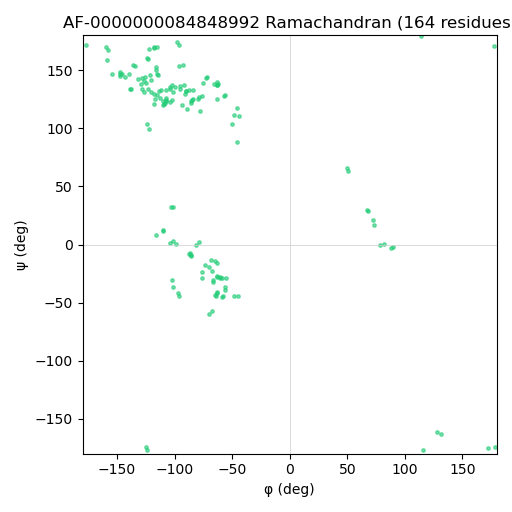ATOM 1103 C CA . LYS B 1 58 ? -11.719 -7.395 10.312 1 92 58 LYS B CA 1
ATOM 1104 C C . LYS B 1 58 ? -10.578 -6.402 10.539 1 92 58 LYS B C 1
ATOM 1106 O O . LYS B 1 58 ? -10.43 -5.441 9.773 1 92 58 LYS B O 1
ATOM 1111 N N . GLU B 1 59 ? -9.859 -6.656 11.602 1 94.5 59 GLU B N 1
ATOM 1112 C CA . GLU B 1 59 ? -8.68 -5.852 11.898 1 94.5 59 GLU B CA 1
ATOM 1113 C C . GLU B 1 59 ? -7.402 -6.664 11.734 1 94.5 59 GLU B C 1
ATOM 1115 O O . GLU B 1 59 ? -7.328 -7.812 12.18 1 94.5 59 GLU B O 1
ATOM 1120 N N . THR B 1 60 ? -6.473 -6.027 11.031 1 94.19 60 THR B N 1
ATOM 1121 C CA . THR B 1 60 ? -5.172 -6.66 10.844 1 94.19 60 THR B CA 1
ATOM 1122 C C . THR B 1 60 ? -4.047 -5.703 11.227 1 94.19 60 THR B C 1
ATOM 1124 O O . THR B 1 60 ? -4.09 -4.52 10.883 1 94.19 60 THR B O 1
ATOM 1127 N N . LYS B 1 61 ? -3.072 -6.277 11.914 1 95.75 61 LYS B N 1
ATOM 1128 C CA . LYS B 1 61 ? -1.902 -5.473 12.258 1 95.75 61 LYS B CA 1
ATOM 1129 C C . LYS B 1 61 ? -0.788 -5.66 11.234 1 95.75 61 LYS B C 1
ATOM 1131 O O . LYS B 1 61 ? -0.492 -6.785 10.828 1 95.75 61 LYS B O 1
ATOM 1136 N N . LEU B 1 62 ? -0.246 -4.582 10.836 1 95.75 62 LEU B N 1
ATOM 1137 C CA . LEU B 1 62 ? 0.895 -4.578 9.922 1 95.75 62 LEU B CA 1
ATOM 1138 C C . LEU B 1 62 ? 2.043 -3.756 10.5 1 95.75 62 LEU B C 1
ATOM 1140 O O . LEU B 1 62 ? 1.819 -2.707 11.102 1 95.75 62 LEU B O 1
ATOM 1144 N N . ALA B 1 63 ? 3.225 -4.254 10.312 1 95.81 63 ALA B N 1
ATOM 1145 C CA . ALA B 1 63 ? 4.375 -3.49 10.781 1 95.81 63 ALA B CA 1
ATOM 1146 C C . ALA B 1 63 ? 4.543 -2.201 9.984 1 95.81 63 ALA B C 1
ATOM 1148 O O . ALA B 1 63 ? 4.645 -1.115 10.562 1 95.81 63 ALA B O 1
ATOM 1149 N N . GLN B 1 64 ? 4.684 -2.27 8.648 1 97.44 64 GLN B N 1
ATOM 1150 C CA . GLN B 1 64 ? 4.859 -1.139 7.746 1 97.44 64 GLN B CA 1
ATOM 1151 C C . GLN B 1 64 ? 4.117 -1.367 6.43 1 97.44 64 GLN B C 1
ATOM 1153 O O . GLN B 1 64 ? 4.082 -2.488 5.922 1 97.44 64 GLN B O 1
ATOM 1158 N N . THR B 1 65 ? 3.549 -0.251 5.871 1 97.94 65 THR B N 1
ATOM 1159 C CA . THR B 1 65 ? 2.877 -0.379 4.582 1 97.94 65 THR B CA 1
ATOM 1160 C C . THR B 1 65 ? 3.021 0.902 3.766 1 97.94 65 THR B C 1
ATOM 1162 O O . THR B 1 65 ? 3.197 1.985 4.328 1 97.94 65 THR B O 1
ATOM 1165 N N . LEU B 1 66 ? 3.1 0.677 2.49 1 98.38 66 LEU B N 1
ATOM 1166 C CA . LEU B 1 66 ? 2.994 1.783 1.544 1 98.38 66 LEU B CA 1
ATOM 1167 C C . LEU B 1 66 ? 1.606 1.828 0.912 1 98.38 66 LEU B C 1
ATOM 1169 O O . LEU B 1 66 ? 1.131 0.824 0.376 1 98.38 66 LEU B O 1
ATOM 1173 N N . LEU B 1 67 ? 0.929 2.947 1.019 1 98 67 LEU B N 1
ATOM 1174 C CA . LEU B 1 67 ? -0.384 3.154 0.417 1 98 67 LEU B CA 1
ATOM 1175 C C . LEU B 1 67 ? -0.273 3.979 -0.86 1 98 67 LEU B C 1
ATOM 1177 O O . LEU B 1 67 ? 0.359 5.039 -0.867 1 98 67 LEU B O 1
ATOM 1181 N N . ASN B 1 68 ? -0.913 3.49 -1.908 1 96.69 68 ASN B N 1
ATOM 1182 C CA . ASN B 1 68 ? -0.905 4.168 -3.201 1 96.69 68 ASN B CA 1
ATOM 1183 C C . ASN B 1 68 ? -1.903 5.32 -3.236 1 96.69 68 ASN B C 1
ATOM 1185 O O . ASN B 1 68 ? -3.102 5.117 -3.031 1 96.69 68 ASN B O 1
ATOM 1189 N N . GLY B 1 69 ? -1.409 6.41 -3.564 1 96.12 69 GLY B N 1
ATOM 1190 C CA . GLY B 1 69 ? -2.195 7.633 -3.523 1 96.12 69 GLY B CA 1
ATOM 1191 C C . GLY B 1 69 ? -3.373 7.617 -4.48 1 96.12 69 GLY B C 1
ATOM 1192 O O . GLY B 1 69 ? -4.41 8.227 -4.203 1 96.12 69 GLY B O 1
ATOM 1193 N N . ASN B 1 70 ? -3.273 6.906 -5.516 1 94.12 70 ASN B N 1
ATOM 1194 C CA . ASN B 1 70 ? -4.336 6.836 -6.512 1 94.12 70 ASN B CA 1
ATOM 1195 C C . ASN B 1 70 ? -5.609 6.23 -5.93 1 94.12 70 ASN B C 1
ATOM 1197 O O . ASN B 1 70 ? -6.703 6.449 -6.457 1 94.12 70 ASN B O 1
ATOM 1201 N N . ASN B 1 71 ? -5.461 5.602 -4.824 1 95.31 71 ASN B N 1
ATOM 1202 C CA . ASN B 1 71 ? -6.594 4.855 -4.285 1 95.31 71 ASN B CA 1
ATOM 1203 C C . ASN B 1 71 ? -7.062 5.438 -2.953 1 95.31 71 ASN B C 1
ATOM 1205 O O . ASN B 1 71 ? -7.898 4.84 -2.273 1 95.31 71 ASN B O 1
ATOM 1209 N N . ILE B 1 72 ? -6.539 6.531 -2.602 1 96.38 72 ILE B N 1
ATOM 1210 C CA . ILE B 1 72 ? -6.918 7.164 -1.343 1 96.38 72 ILE B CA 1
ATOM 1211 C C . ILE B 1 72 ? -8.133 8.062 -1.562 1 96.38 72 ILE B C 1
ATOM 1213 O O . ILE B 1 72 ? -8.172 8.852 -2.506 1 96.38 72 ILE B O 1
ATOM 1217 N N . CYS B 1 73 ? -9.086 7.934 -0.692 1 96.5 73 CYS B N 1
ATOM 1218 C CA . CYS B 1 73 ? -10.297 8.75 -0.717 1 96.5 73 CYS B CA 1
ATOM 1219 C C . CYS B 1 73 ? -10.188 9.922 0.25 1 96.5 73 CYS B C 1
ATOM 1221 O O . CYS B 1 73 ? -10.586 11.039 -0.075 1 96.5 73 CYS B O 1
ATOM 1223 N N . MET B 1 74 ? -9.633 9.617 1.456 1 96.12 74 MET B N 1
ATOM 1224 C CA . MET B 1 74 ? -9.648 10.641 2.498 1 96.12 74 MET B CA 1
ATOM 1225 C C . MET B 1 74 ? -8.508 10.422 3.486 1 96.12 74 MET B C 1
ATOM 1227 O O . MET B 1 74 ? -8.141 9.281 3.775 1 96.12 74 MET B O 1
ATOM 1231 N N . LEU B 1 75 ? -8 11.531 3.994 1 96.88 75 LEU B N 1
ATOM 1232 C CA . LEU B 1 75 ? -7.004 11.555 5.059 1 96.88 75 LEU B CA 1
ATOM 1233 C C . LEU B 1 75 ? -7.527 12.312 6.277 1 96.88 75 LEU B C 1
ATOM 1235 O O . LEU B 1 75 ? -8.062 13.414 6.145 1 96.88 75 LEU B O 1
ATOM 1239 N N . ILE B 1 76 ? -7.371 11.68 7.414 1 96.88 76 ILE B N 1
ATOM 1240 C CA . ILE B 1 76 ? -7.824 12.305 8.656 1 96.88 76 ILE B CA 1
ATOM 1241 C C . ILE B 1 76 ? -6.656 12.43 9.625 1 96.88 76 ILE B C 1
ATOM 1243 O O . ILE B 1 76 ? -6.324 11.469 10.336 1 96.88 76 ILE B O 1
ATOM 1247 N N . PRO B 1 77 ? -6.055 13.609 9.695 1 95.62 77 PRO B N 1
ATOM 1248 C CA . PRO B 1 77 ? -4.902 13.836 10.57 1 95.62 77 PRO B CA 1
ATOM 1249 C C . PRO B 1 77 ? -5.238 13.664 12.055 1 95.62 77 PRO B C 1
ATOM 1251 O O . PRO B 1 77 ? -6.305 14.094 12.5 1 95.62 77 PRO B O 1
ATOM 1254 N N . GLY B 1 78 ? -4.359 13.016 12.75 1 94.19 78 GLY B N 1
ATOM 1255 C CA . GLY B 1 78 ? -4.477 12.938 14.195 1 94.19 78 GLY B CA 1
ATOM 1256 C C . GLY B 1 78 ? -5.434 11.859 14.664 1 94.19 78 GLY B C 1
ATOM 1257 O O . GLY B 1 78 ? -5.621 11.664 15.859 1 94.19 78 GLY B O 1
ATOM 1258 N N . SER B 1 79 ? -6.035 11.117 13.742 1 93.88 79 SER B N 1
ATOM 1259 C CA . SER B 1 79 ? -7.008 10.094 14.117 1 93.88 79 SER B CA 1
ATOM 1260 C C . SER B 1 79 ? -6.359 8.719 14.203 1 93.88 79 SER B C 1
ATOM 1262 O O . SER B 1 79 ? -5.355 8.461 13.531 1 93.88 79 SER B O 1
ATOM 1264 N N . THR B 1 80 ? -6.988 7.848 15.047 1 93.19 80 THR B N 1
ATOM 1265 C CA . THR B 1 80 ? -6.445 6.508 15.234 1 93.19 80 THR B CA 1
ATOM 1266 C C . THR B 1 80 ? -7.352 5.461 14.602 1 93.19 80 THR B C 1
ATOM 1268 O O . THR B 1 80 ? -7.184 4.262 14.836 1 93.19 80 THR B O 1
ATOM 1271 N N . GLY B 1 81 ? -8.281 5.906 13.82 1 93.56 81 GLY B N 1
ATOM 1272 C CA . GLY B 1 81 ? -9.117 4.961 13.102 1 93.56 81 GLY B CA 1
ATOM 1273 C C . GLY B 1 81 ? -10.562 4.984 13.547 1 93.56 81 GLY B C 1
ATOM 1274 O O . GLY B 1 81 ? -10.969 5.867 14.305 1 93.56 81 GLY B O 1
ATOM 1275 N N . PRO B 1 82 ? -11.359 4.195 12.969 1 89.25 82 PRO B N 1
ATOM 1276 C CA . PRO B 1 82 ? -12.805 4.211 13.219 1 89.25 82 PRO B CA 1
ATOM 1277 C C . PRO B 1 82 ? -13.156 3.912 14.68 1 89.25 82 PRO B C 1
ATOM 1279 O O . PRO B 1 82 ? -14.234 4.281 15.141 1 89.25 82 PRO B O 1
ATOM 1282 N N . GLY B 1 83 ? -12.398 3.225 15.352 1 78.19 83 GLY B N 1
ATOM 1283 C CA . GLY B 1 83 ? -12.719 2.912 16.734 1 78.19 83 GLY B CA 1
ATOM 1284 C C . GLY B 1 83 ? -12.43 4.055 17.688 1 78.19 83 GLY B C 1
ATOM 1285 O O . GLY B 1 83 ? -12.719 3.963 18.891 1 78.19 83 GLY B O 1
ATOM 1286 N N . GLU B 1 84 ? -12 5.184 17.312 1 72.75 84 GLU B N 1
ATOM 1287 C CA . GLU B 1 84 ? -11.68 6.332 18.156 1 72.75 84 GLU B CA 1
ATOM 1288 C C . GLU B 1 84 ? -12.531 7.543 17.781 1 72.75 84 GLU B C 1
ATOM 1290 O O . GLU B 1 84 ? -12.922 7.703 16.625 1 72.75 84 GLU B O 1
#

Solvent-accessible surface area (backbone atoms only — not comparable to full-atom values): 8992 Å² total; per-residue (Å²): 122,81,78,66,44,43,43,68,56,58,54,59,70,34,50,76,31,43,28,18,36,36,37,71,81,57,34,34,37,15,22,32,28,70,48,66,52,98,65,56,30,31,34,33,32,68,24,40,36,39,37,71,48,96,92,40,78,44,77,45,81,40,65,68,50,76,45,60,27,88,45,41,38,34,38,27,71,71,30,77,36,91,90,104,125,83,78,77,77,49,71,68,56,57,54,60,72,35,50,74,31,42,28,19,38,35,37,72,83,59,34,33,39,16,23,31,29,41,26,51,47,98,67,54,24,31,26,33,32,67,26,41,36,40,33,72,48,98,90,39,81,44,77,43,81,40,68,46,37,38,40,32,28,92,37,56,71,46,78,39,80,71,32,77,33,89,92,101

pLDDT: mean 93.21, std 8.34, range [46.97, 98.81]

Sequence (168 aa):
MASQILPLELIDRCIGSKIWVVMKNDREFSGTLLGFDDFVNMVLEDVIEYETTPEGKKETKLAQTLLNGNNICMLIPGSTGPGEMASQILPLELIDRCIGSKIWVVMKNDREFSGTLLGFDDFVNMVLEDVIEYETTPEGKKETKLAQTLLNGNNICMLIPGSTGPGE

Nearest PDB structures (foldseek):
  3pgg-assembly1_B  TM=9.385E-01  e=1.338E-09  Cryptosporidium parvum
  5o9z-assembly1_p  TM=9.437E-01  e=7.315E-08  Homo sapiens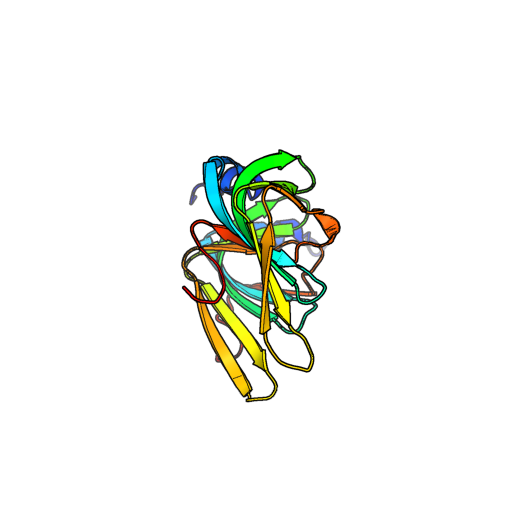
  6ppv-assembly1_C  TM=9.528E-01  e=3.788E-07  Schizosaccharomyces pombe 972h-
  4n0a-assembly1_F-2  TM=9.282E-01  e=4.716E-07  Saccharomyces cerevisiae S288C
  5lj3-assembly1_b  TM=8.095E-01  e=2.441E-05  Saccharomyces cerevisiae

InterPro domains:
  IPR001163 Sm domain, eukaryotic/archaea-type [PF01423] (10-77)
  IPR001163 Sm domain, eukaryotic/archaea-type [SM00651] (9-77)
  IPR010920 LSM domain superfamily [SSF50182] (5-77)
  IPR033871 Sm-like protein LSm5 [PTHR20971] (2-82)
  IPR033871 Sm-like protein LSm5 [cd01732] (4-78)
  IPR047575 Sm domain [PS52002] (6-81)

Secondary structure (DSSP, 8-state):
---PPPHHHHHHHTTTSEEEEEETTSEEEEEEEEEE-TT--EEEEEEEEEEEETTEEEEEEEEEEEE-GGGEEEEEET---TT-/------HHHHHHHTTTSEEEEEETTSEEEEEEEEEE-TT--EEEEEEEEEEEETTEEEEEEEEEEEEPGGGEEEEEET---TT-

Organism: Agaricus bisporus var. burnettii (strain JB137-S8 / ATCC MYA-4627 / FGSC 10392) (NCBI:txid597362)